Protein AF-A0A127FAG6-F1 (afdb_monomer_lite)

Foldseek 3Di:
DPCLCVQLVVLVVVLVVCVVVVVLVCNVVSLVSSVVSLVVSVVVDDPVCVVVSVVVVVVSVVVVVVSVVVPPPDDPDDDDD

Radius of gyration: 15.41 Å; chains: 1; bounding box: 32×18×54 Å

Secondary 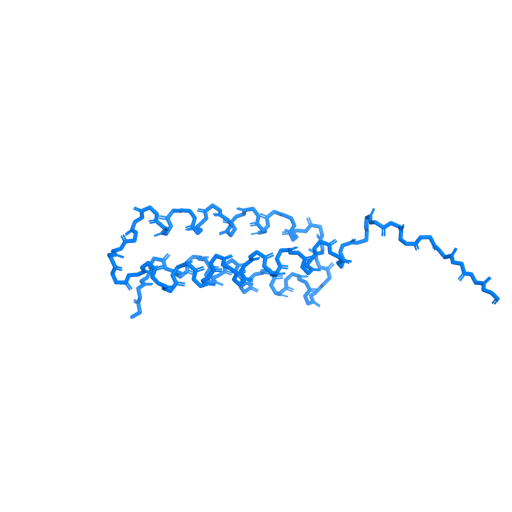structure (DSSP, 8-state):
--GGGHHHHHHHHHHHHHHHTT-TTTHHHHHHHHHHHHHHHHHT--GGGHHHHHHHHHHHHHHHHHHHHHSTTS-------

Organism: Steroidobacter denitrificans (NCBI:txid465721)

Structure (mmCIF, N/CA/C/O backbone):
data_AF-A0A127FAG6-F1
#
_entry.id   AF-A0A127FAG6-F1
#
loop_
_atom_site.group_PDB
_atom_site.id
_atom_site.type_symbol
_atom_site.label_atom_id
_atom_site.label_alt_id
_atom_site.label_comp_id
_atom_site.label_asym_id
_atom_site.label_entity_id
_atom_site.label_seq_id
_atom_site.pdbx_PDB_ins_code
_atom_site.Cartn_x
_atom_site.Cartn_y
_atom_site.Cartn_z
_atom_site.occupancy
_atom_site.B_iso_or_equiv
_atom_site.auth_seq_id
_atom_site.auth_comp_id
_atom_site.auth_asym_id
_atom_site.auth_at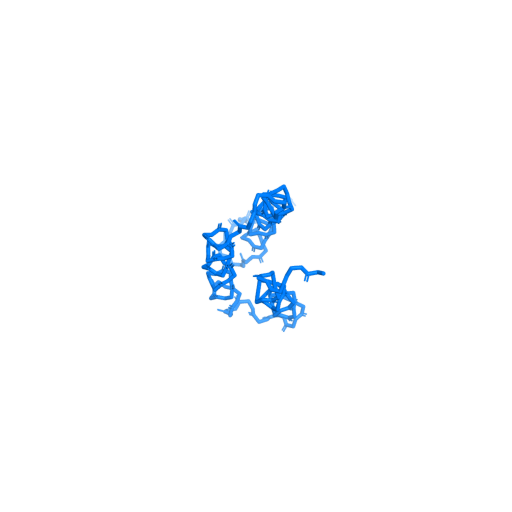om_id
_atom_site.pdbx_PDB_model_num
ATOM 1 N N . MET A 1 1 ? -1.105 8.159 16.401 1.00 49.28 1 MET A N 1
ATOM 2 C CA . MET A 1 1 ? -1.016 7.539 15.062 1.00 49.28 1 MET A CA 1
ATOM 3 C C . MET A 1 1 ? -1.602 6.147 15.182 1.00 49.28 1 MET A C 1
ATOM 5 O O . MET A 1 1 ? -1.263 5.463 16.138 1.00 49.28 1 MET A O 1
ATOM 9 N N . SER A 1 2 ? -2.563 5.795 14.330 1.00 57.72 2 SER A N 1
ATOM 10 C CA . SER A 1 2 ? -3.259 4.505 14.402 1.00 57.72 2 SER A CA 1
ATOM 11 C C . SER A 1 2 ? -2.309 3.404 13.920 1.00 57.72 2 SER A C 1
ATOM 13 O O . SER A 1 2 ? -1.920 3.419 12.755 1.00 57.72 2 SER A O 1
ATOM 15 N N . SER A 1 3 ? -1.895 2.482 14.802 1.00 77.06 3 SER A N 1
ATOM 16 C CA . SER A 1 3 ? -0.866 1.468 14.479 1.00 77.06 3 SER A CA 1
ATOM 17 C C . SER A 1 3 ? -1.325 0.438 13.438 1.00 77.06 3 SER A C 1
ATOM 19 O O . SER A 1 3 ? -0.535 -0.371 12.961 1.00 77.06 3 SER A O 1
ATOM 21 N N . ILE A 1 4 ? -2.608 0.463 13.062 1.00 82.19 4 ILE A N 1
ATOM 22 C CA . ILE A 1 4 ? -3.184 -0.394 12.017 1.00 82.19 4 ILE A CA 1
ATOM 23 C C . ILE A 1 4 ? -2.629 -0.062 10.623 1.00 82.19 4 ILE A C 1
ATOM 25 O O . ILE A 1 4 ? -2.700 -0.886 9.716 1.00 82.19 4 ILE A O 1
ATOM 29 N N . ALA A 1 5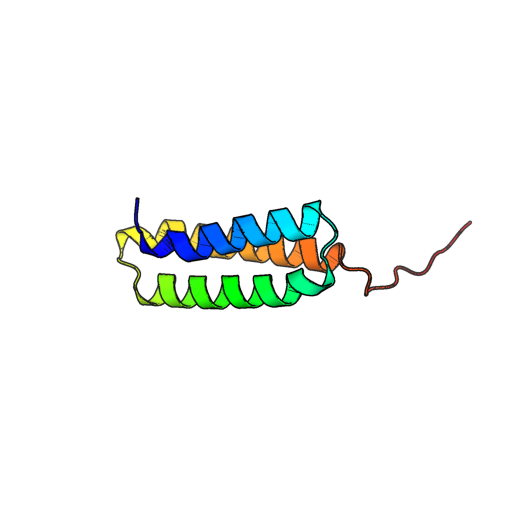 ? -2.078 1.145 10.448 1.00 80.81 5 ALA A N 1
ATOM 30 C CA . ALA A 1 5 ? -1.502 1.622 9.193 1.00 80.81 5 ALA A CA 1
ATOM 31 C C . ALA A 1 5 ? -0.047 1.181 8.987 1.00 80.81 5 ALA A C 1
ATOM 33 O O . ALA A 1 5 ? 0.429 1.150 7.849 1.00 80.81 5 ALA A O 1
ATOM 34 N N . ASP A 1 6 ? 0.663 0.863 10.074 1.00 88.12 6 ASP A N 1
ATOM 35 C CA . ASP A 1 6 ? 2.111 0.638 10.066 1.00 88.12 6 ASP A CA 1
ATOM 36 C C . ASP A 1 6 ? 2.532 -0.462 9.076 1.00 88.12 6 ASP A C 1
ATOM 38 O O . ASP A 1 6 ? 3.478 -0.241 8.311 1.00 88.12 6 ASP A O 1
ATOM 42 N N . PRO A 1 7 ? 1.815 -1.603 8.972 1.00 90.31 7 PRO A N 1
ATOM 43 C CA . PRO A 1 7 ? 2.139 -2.621 7.976 1.00 90.31 7 PRO A CA 1
ATOM 44 C C . PRO A 1 7 ? 1.980 -2.121 6.531 1.00 90.31 7 PRO A C 1
ATOM 46 O O . PRO A 1 7 ? 2.809 -2.424 5.671 1.00 90.31 7 PRO A O 1
ATOM 49 N N . VAL A 1 8 ? 0.944 -1.319 6.254 1.00 90.44 8 VAL A N 1
ATOM 50 C CA . VAL A 1 8 ? 0.688 -0.759 4.914 1.00 90.44 8 VAL A CA 1
ATOM 51 C C . VAL A 1 8 ? 1.783 0.238 4.530 1.00 90.44 8 VAL A C 1
ATOM 53 O O . VAL A 1 8 ? 2.255 0.254 3.387 1.00 90.44 8 VAL A O 1
ATOM 56 N N . LEU A 1 9 ? 2.231 1.044 5.496 1.00 88.75 9 LEU A N 1
ATOM 57 C CA . LEU A 1 9 ? 3.321 1.992 5.302 1.00 88.75 9 LEU A CA 1
ATOM 58 C C . LEU A 1 9 ? 4.648 1.265 5.046 1.00 88.75 9 LEU A C 1
ATOM 60 O O . LEU A 1 9 ? 5.354 1.603 4.097 1.00 88.75 9 LEU A O 1
ATOM 64 N N . ALA A 1 10 ? 4.952 0.216 5.815 1.00 92.94 10 ALA A N 1
ATOM 65 C CA . ALA A 1 10 ? 6.144 -0.606 5.614 1.00 92.94 10 ALA A CA 1
ATOM 66 C C . ALA A 1 10 ? 6.176 -1.245 4.213 1.00 92.94 10 ALA A C 1
ATOM 68 O O . ALA A 1 10 ? 7.202 -1.191 3.529 1.00 92.94 10 ALA A O 1
ATOM 69 N N . ALA A 1 11 ? 5.045 -1.784 3.744 1.00 92.69 11 ALA A N 1
ATOM 70 C CA . ALA A 1 11 ? 4.923 -2.330 2.392 1.00 92.69 11 ALA A CA 1
ATOM 71 C C . ALA A 1 11 ? 5.094 -1.249 1.306 1.00 92.69 11 ALA A C 1
ATOM 73 O O . ALA A 1 11 ? 5.709 -1.501 0.270 1.00 92.69 11 ALA A O 1
ATOM 74 N N . THR A 1 12 ? 4.619 -0.025 1.555 1.00 90.56 12 THR A N 1
ATOM 75 C CA . THR A 1 12 ? 4.829 1.119 0.651 1.00 90.56 12 THR A CA 1
ATOM 76 C C . THR A 1 12 ? 6.305 1.509 0.568 1.00 90.56 12 THR A C 1
ATOM 78 O O . THR A 1 12 ? 6.836 1.643 -0.533 1.00 90.56 12 THR A O 1
ATOM 81 N N . CYS A 1 13 ? 7.000 1.612 1.704 1.00 90.31 13 CYS A N 1
ATOM 82 C CA . CYS A 1 13 ? 8.441 1.877 1.740 1.00 90.31 13 CYS A CA 1
ATOM 83 C C . CYS A 1 13 ? 9.237 0.789 1.002 1.00 90.31 13 CYS A C 1
ATOM 85 O O . CYS A 1 13 ? 10.131 1.102 0.215 1.00 90.31 13 CYS A O 1
ATOM 87 N N . LYS A 1 14 ? 8.878 -0.486 1.203 1.00 93.75 14 LYS A N 1
ATOM 88 C CA . LYS A 1 14 ? 9.481 -1.628 0.499 1.00 93.75 14 LYS A CA 1
ATOM 89 C C . LYS A 1 14 ? 9.291 -1.520 -1.015 1.00 93.75 14 LYS A C 1
ATOM 91 O O . LYS A 1 14 ? 10.250 -1.720 -1.753 1.00 93.75 14 LYS A O 1
ATOM 96 N N . LEU A 1 15 ? 8.093 -1.159 -1.475 1.00 90.81 15 LEU A N 1
ATOM 97 C CA . LEU A 1 15 ? 7.798 -0.989 -2.898 1.00 90.81 15 LEU A CA 1
ATOM 98 C C . LEU A 1 15 ? 8.626 0.136 -3.531 1.00 90.81 15 LEU A C 1
ATOM 100 O O . LEU A 1 15 ? 9.220 -0.064 -4.589 1.00 90.81 15 LEU A O 1
ATOM 104 N N . VAL A 1 16 ? 8.716 1.292 -2.867 1.00 89.38 16 VAL A N 1
ATOM 105 C CA . VAL A 1 16 ? 9.559 2.409 -3.327 1.00 89.38 16 VAL A CA 1
ATOM 106 C C . VAL A 1 16 ? 11.021 1.977 -3.405 1.00 89.38 16 VAL A C 1
ATOM 108 O O . VAL A 1 16 ? 11.685 2.230 -4.406 1.00 89.38 16 VAL A O 1
ATOM 111 N N . HIS A 1 17 ? 11.515 1.271 -2.387 1.00 92.62 17 HIS A N 1
ATOM 112 C CA . HIS A 1 17 ? 12.883 0.765 -2.367 1.00 92.62 17 HIS A CA 1
ATOM 113 C C . HIS A 1 17 ? 13.149 -0.226 -3.509 1.00 92.62 17 HIS A C 1
ATOM 115 O O . HIS A 1 17 ? 14.184 -0.140 -4.166 1.00 92.62 17 HIS A O 1
ATOM 121 N N . GLN A 1 18 ? 12.215 -1.139 -3.781 1.00 91.31 18 GLN A N 1
ATOM 122 C CA . GLN A 1 18 ? 12.315 -2.091 -4.889 1.00 91.31 18 GLN A CA 1
ATOM 123 C C . GLN A 1 18 ? 12.348 -1.383 -6.245 1.00 91.31 18 GLN A C 1
ATOM 125 O O . GLN A 1 18 ? 13.223 -1.686 -7.054 1.00 91.31 18 GLN A O 1
ATOM 130 N N . ALA A 1 19 ? 11.457 -0.415 -6.476 1.00 87.19 19 ALA A N 1
ATOM 131 C CA . ALA A 1 19 ? 11.437 0.373 -7.707 1.00 87.19 19 ALA A CA 1
ATOM 132 C C . ALA A 1 19 ? 12.737 1.178 -7.891 1.00 87.19 19 ALA A C 1
ATOM 134 O O . ALA A 1 19 ? 13.335 1.146 -8.965 1.00 87.19 19 ALA A O 1
ATOM 135 N N . LEU A 1 20 ? 13.222 1.828 -6.826 1.00 89.25 20 LEU A N 1
ATOM 136 C CA . LEU A 1 20 ? 14.461 2.612 -6.839 1.00 89.25 20 LEU A CA 1
ATOM 137 C C . LEU A 1 20 ? 15.693 1.762 -7.188 1.00 89.25 20 LEU A C 1
ATOM 139 O O . LEU A 1 20 ? 16.581 2.226 -7.895 1.00 89.25 20 LEU A O 1
ATOM 143 N N . HIS A 1 21 ? 15.737 0.515 -6.717 1.00 92.81 21 HIS A N 1
ATOM 144 C CA . HIS A 1 21 ? 16.849 -0.410 -6.958 1.00 92.81 21 HIS A CA 1
ATOM 145 C C . HIS A 1 21 ? 16.630 -1.322 -8.176 1.00 92.81 21 HIS A C 1
ATOM 147 O O . HIS A 1 21 ? 17.388 -2.271 -8.373 1.00 92.81 21 HIS A O 1
ATOM 153 N N . GLY A 1 22 ? 15.594 -1.074 -8.985 1.00 89.88 22 GLY A N 1
ATOM 154 C CA . GLY A 1 22 ? 15.307 -1.847 -10.195 1.00 89.88 22 GLY A CA 1
ATOM 155 C C . GLY A 1 22 ? 14.853 -3.291 -9.950 1.00 89.88 22 GLY A C 1
ATOM 156 O O . GLY A 1 22 ? 14.919 -4.112 -10.862 1.00 89.88 22 GLY A O 1
ATOM 157 N N . GLN A 1 23 ? 14.376 -3.619 -8.746 1.00 92.69 23 GLN A N 1
ATOM 158 C CA . GLN A 1 23 ? 13.877 -4.946 -8.359 1.00 92.69 23 GLN A CA 1
ATOM 159 C C . GLN A 1 23 ? 12.442 -5.182 -8.866 1.00 92.69 23 GLN A C 1
ATOM 161 O O . GLN A 1 23 ? 11.560 -5.608 -8.117 1.00 92.69 23 GLN A O 1
ATOM 166 N N . TRP A 1 24 ? 12.190 -4.878 -10.141 1.00 87.94 24 TRP A N 1
ATOM 167 C CA . TRP A 1 24 ? 10.857 -4.874 -10.753 1.00 87.94 24 TRP A CA 1
ATOM 168 C C . TRP A 1 24 ? 10.145 -6.230 -10.690 1.00 87.94 24 TRP A C 1
ATOM 170 O O . TRP A 1 24 ? 8.923 -6.274 -10.622 1.00 87.94 24 TRP A O 1
ATOM 180 N N . GLN A 1 25 ? 10.890 -7.333 -10.635 1.00 89.88 25 GLN A N 1
ATOM 181 C CA . GLN A 1 25 ? 10.355 -8.686 -10.472 1.00 89.88 25 GLN A CA 1
ATOM 182 C C . GLN A 1 25 ? 9.658 -8.913 -9.119 1.00 89.88 25 GLN A C 1
ATOM 184 O O . GLN A 1 25 ? 8.735 -9.720 -9.030 1.00 89.88 25 GLN A O 1
ATOM 189 N N . GLU A 1 26 ? 10.059 -8.187 -8.072 1.00 90.88 26 GLU A N 1
ATOM 190 C CA . GLU A 1 26 ? 9.479 -8.316 -6.728 1.00 90.88 26 GLU A CA 1
ATOM 191 C C . GLU A 1 26 ? 8.291 -7.367 -6.510 1.00 90.88 26 GLU A C 1
ATOM 193 O O . GLU A 1 26 ? 7.462 -7.591 -5.624 1.00 90.88 26 GLU A O 1
ATOM 198 N N . VAL A 1 27 ? 8.178 -6.323 -7.338 1.00 89.56 27 VAL A N 1
ATOM 199 C CA . VAL A 1 27 ? 7.160 -5.273 -7.211 1.00 89.56 27 VAL A CA 1
ATOM 200 C C . VAL A 1 27 ? 5.724 -5.822 -7.285 1.00 89.56 27 VAL A C 1
ATOM 202 O O . VAL A 1 27 ? 4.934 -5.463 -6.410 1.00 89.56 27 VAL A O 1
ATOM 205 N N . PRO A 1 28 ? 5.352 -6.735 -8.212 1.00 89.56 28 PRO A N 1
ATOM 206 C CA . PRO A 1 28 ? 4.008 -7.319 -8.241 1.00 89.56 28 PRO A CA 1
ATOM 207 C C . PRO A 1 28 ? 3.619 -8.038 -6.945 1.00 89.56 28 PRO A C 1
ATOM 209 O O . PRO A 1 28 ? 2.468 -7.959 -6.514 1.00 89.56 28 PRO A O 1
ATOM 212 N N . ARG A 1 29 ? 4.577 -8.711 -6.292 1.00 91.88 29 ARG A N 1
ATOM 213 C CA . ARG A 1 29 ? 4.332 -9.395 -5.016 1.00 91.88 29 ARG A CA 1
ATOM 214 C C . ARG A 1 29 ? 4.064 -8.383 -3.908 1.00 91.88 29 ARG A C 1
ATOM 216 O O . ARG A 1 29 ? 3.054 -8.493 -3.219 1.00 91.88 29 ARG A O 1
ATOM 223 N N . THR A 1 30 ? 4.919 -7.370 -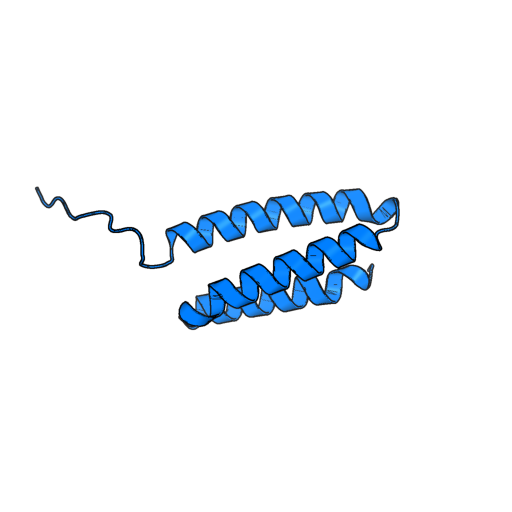3.779 1.00 92.94 30 THR A N 1
ATOM 224 C CA . THR A 1 30 ? 4.765 -6.326 -2.755 1.00 92.94 30 THR A CA 1
ATOM 225 C C . THR A 1 30 ? 3.490 -5.502 -2.959 1.00 92.94 30 THR A C 1
ATOM 227 O O . THR A 1 30 ? 2.847 -5.120 -1.983 1.00 92.94 30 THR A O 1
ATOM 230 N N . LEU A 1 31 ? 3.068 -5.264 -4.207 1.00 90.94 31 LEU A N 1
ATOM 231 C CA . LEU A 1 31 ? 1.778 -4.637 -4.519 1.00 90.94 31 LEU A CA 1
ATOM 232 C C . LEU A 1 31 ? 0.602 -5.440 -3.952 1.00 90.94 31 LEU A C 1
ATOM 234 O O . LEU A 1 31 ? -0.288 -4.876 -3.312 1.00 90.94 31 LEU A O 1
ATOM 238 N N . GLN A 1 32 ? 0.615 -6.759 -4.153 1.00 91.44 32 GLN A N 1
ATOM 239 C CA . GLN A 1 32 ? -0.422 -7.640 -3.629 1.00 91.44 32 GLN A CA 1
ATOM 240 C C . GLN A 1 32 ? -0.394 -7.700 -2.093 1.00 91.44 32 GLN A C 1
ATOM 242 O O . GLN A 1 32 ? -1.451 -7.588 -1.475 1.00 91.44 32 GLN A O 1
ATOM 247 N N . GLU A 1 33 ? 0.791 -7.802 -1.478 1.00 94.00 33 GLU A N 1
ATOM 248 C CA . GLU A 1 33 ? 0.968 -7.728 -0.015 1.00 94.00 33 GLU A CA 1
ATOM 249 C C . GLU A 1 33 ? 0.353 -6.436 0.546 1.00 94.00 33 GLU A C 1
ATOM 251 O O . GLU A 1 33 ? -0.472 -6.473 1.458 1.00 94.00 33 GLU A O 1
ATOM 256 N N . ARG A 1 34 ? 0.687 -5.287 -0.054 1.00 93.62 34 ARG A N 1
ATOM 257 C CA . ARG A 1 34 ? 0.184 -3.971 0.357 1.00 93.62 34 ARG A CA 1
ATOM 258 C C . ARG A 1 34 ? -1.345 -3.889 0.282 1.00 93.62 34 ARG A C 1
ATOM 260 O O . ARG A 1 34 ? -1.968 -3.302 1.165 1.00 93.62 34 ARG A O 1
ATOM 267 N N . ARG A 1 35 ? -1.959 -4.485 -0.747 1.00 91.62 35 ARG A N 1
ATOM 268 C CA . ARG A 1 35 ? -3.421 -4.509 -0.927 1.00 91.62 35 ARG A CA 1
ATOM 269 C C . ARG A 1 35 ? -4.129 -5.324 0.156 1.00 91.62 35 ARG A C 1
ATOM 271 O O . ARG A 1 35 ? -5.149 -4.868 0.667 1.00 91.62 35 ARG A O 1
ATOM 278 N N . VAL A 1 36 ? -3.580 -6.484 0.516 1.00 93.31 36 VAL A N 1
ATOM 279 C CA . VAL A 1 36 ? -4.110 -7.334 1.598 1.00 93.31 36 VAL A CA 1
ATOM 280 C C . VAL A 1 36 ? -4.036 -6.595 2.933 1.00 93.31 36 VAL A C 1
ATOM 282 O O . VAL A 1 36 ? -5.047 -6.455 3.612 1.00 93.31 36 VAL A O 1
ATOM 285 N N . LEU A 1 37 ? -2.880 -6.005 3.250 1.00 93.50 37 LEU A N 1
ATOM 286 C CA . LEU A 1 37 ? -2.697 -5.244 4.489 1.00 93.50 37 LEU A CA 1
ATOM 287 C C . LEU A 1 37 ? -3.673 -4.064 4.598 1.00 93.50 37 LEU A C 1
ATOM 289 O O . LEU A 1 37 ? -4.180 -3.775 5.678 1.00 93.50 37 LEU A O 1
ATOM 293 N N . LEU A 1 38 ? -3.971 -3.390 3.484 1.00 91.38 38 LEU A N 1
ATOM 294 C CA . LEU A 1 38 ? -4.945 -2.300 3.469 1.00 91.38 38 LEU A CA 1
ATOM 295 C C . LEU A 1 38 ? -6.386 -2.789 3.669 1.00 91.38 38 LEU A C 1
ATOM 297 O O . LEU A 1 38 ? -7.180 -2.100 4.316 1.00 91.38 38 LEU A O 1
ATOM 301 N N . GLN A 1 39 ? -6.738 -3.958 3.128 1.00 91.38 39 GLN A N 1
ATOM 302 C CA . GLN A 1 39 ? -8.029 -4.591 3.405 1.00 91.38 39 GLN A CA 1
ATOM 303 C C . GLN A 1 39 ? -8.152 -4.953 4.887 1.00 91.38 39 GLN A C 1
ATOM 305 O O . GLN A 1 39 ? -9.160 -4.603 5.501 1.00 91.38 39 GLN A O 1
ATOM 310 N N . ASP A 1 40 ? -7.114 -5.543 5.476 1.00 91.75 40 ASP A N 1
ATOM 311 C CA . ASP A 1 40 ? -7.091 -5.909 6.895 1.00 91.75 40 ASP A CA 1
ATOM 312 C C . ASP A 1 40 ? -7.172 -4.677 7.806 1.00 91.75 40 ASP A C 1
ATOM 314 O O . ASP A 1 40 ? -7.929 -4.671 8.780 1.00 91.75 40 ASP A O 1
ATOM 318 N N . ALA A 1 41 ? -6.449 -3.606 7.464 1.00 90.75 41 ALA A N 1
ATOM 319 C CA . ALA A 1 41 ? -6.518 -2.329 8.171 1.00 90.75 41 ALA A CA 1
ATOM 320 C C . ALA A 1 41 ? -7.912 -1.695 8.054 1.00 90.75 41 ALA A C 1
ATOM 322 O O . ALA A 1 41 ? -8.434 -1.161 9.027 1.00 90.75 41 ALA A O 1
ATOM 323 N N . THR A 1 42 ? -8.551 -1.801 6.883 1.00 90.00 42 THR A N 1
ATOM 324 C CA . THR A 1 42 ? -9.924 -1.318 6.670 1.00 90.00 42 THR A CA 1
ATOM 325 C C . THR A 1 42 ? -10.940 -2.113 7.487 1.00 90.00 42 THR A C 1
ATOM 327 O O . THR A 1 42 ? -11.868 -1.525 8.037 1.00 90.00 42 THR A O 1
ATOM 330 N N . ALA A 1 43 ? -10.774 -3.433 7.588 1.00 90.25 43 ALA A N 1
ATOM 331 C CA . ALA A 1 43 ? -11.667 -4.294 8.360 1.00 90.25 43 ALA A CA 1
ATOM 332 C C . ALA A 1 43 ? -11.602 -4.001 9.869 1.00 90.25 43 ALA A C 1
ATOM 334 O O . ALA A 1 43 ? -12.609 -4.113 10.564 1.00 90.25 43 ALA A O 1
ATOM 335 N N . GLN A 1 44 ? -10.431 -3.593 10.360 1.00 88.94 44 GLN A N 1
ATOM 336 C CA . GLN A 1 44 ? -10.180 -3.261 11.768 1.00 88.94 44 GLN A CA 1
ATOM 337 C C . GLN A 1 44 ? -10.344 -1.762 12.075 1.00 88.94 44 GLN A C 1
ATOM 339 O O . GLN A 1 44 ? -10.142 -1.336 13.212 1.00 88.94 44 GLN A O 1
ATOM 344 N N . ALA A 1 45 ? -10.698 -0.955 11.073 1.00 88.31 45 ALA A N 1
ATOM 345 C CA . ALA A 1 45 ? -10.733 0.495 11.177 1.00 88.31 45 ALA A CA 1
ATOM 346 C C . ALA A 1 45 ? -11.824 0.991 12.127 1.00 88.31 45 ALA A C 1
ATOM 348 O O . ALA A 1 45 ? -13.005 0.650 11.989 1.00 88.31 45 ALA A O 1
ATOM 349 N N . LEU A 1 46 ? -11.450 1.904 13.022 1.00 90.00 46 LEU A N 1
ATOM 350 C CA . LEU A 1 46 ? -12.423 2.680 13.777 1.00 90.00 46 LEU A CA 1
ATOM 351 C C . LEU A 1 46 ? -13.036 3.776 12.882 1.00 90.00 46 LEU A C 1
ATOM 353 O O . LEU A 1 46 ? -12.465 4.131 11.848 1.00 90.00 46 LEU A O 1
ATOM 357 N N . PRO A 1 47 ? -14.201 4.351 13.235 1.00 89.19 47 PRO A N 1
ATOM 358 C CA . PRO A 1 47 ? -14.842 5.381 12.415 1.00 89.19 47 PRO A CA 1
ATOM 359 C C . PRO A 1 47 ? -13.933 6.576 12.097 1.00 89.19 47 PRO A C 1
ATOM 361 O O . PRO A 1 47 ? -13.947 7.064 10.968 1.00 89.19 47 PRO A O 1
ATOM 364 N N . GLN A 1 48 ? -13.097 6.997 13.051 1.00 88.00 48 GLN A N 1
ATOM 365 C CA . GLN A 1 48 ? -12.119 8.071 12.859 1.00 88.00 48 GLN A CA 1
ATOM 366 C C . GLN A 1 48 ? -11.013 7.726 11.852 1.00 88.00 48 GLN A C 1
ATOM 368 O O . GLN A 1 48 ? -10.376 8.629 11.313 1.00 88.00 48 GLN A O 1
ATOM 373 N N . ASP A 1 49 ? -10.791 6.438 11.579 1.00 86.62 49 ASP A N 1
ATOM 374 C CA . ASP A 1 49 ? -9.744 5.976 10.676 1.00 86.62 49 ASP A CA 1
ATOM 375 C C . ASP A 1 49 ? -10.189 5.935 9.204 1.00 86.62 49 ASP A C 1
ATOM 377 O O . ASP A 1 49 ? -9.373 5.893 8.285 1.00 86.62 49 ASP A O 1
ATOM 381 N N . ARG A 1 50 ? -11.499 5.970 8.942 1.00 86.44 50 ARG A N 1
ATOM 382 C CA . ARG A 1 50 ? -12.045 5.724 7.598 1.00 86.44 50 ARG A CA 1
ATOM 383 C C . ARG A 1 50 ? -11.603 6.753 6.565 1.00 86.44 50 ARG A C 1
ATOM 385 O O . ARG A 1 50 ? -11.174 6.372 5.483 1.00 86.44 50 ARG A O 1
ATOM 392 N N . ALA A 1 51 ? -11.657 8.038 6.912 1.00 88.44 51 ALA A N 1
ATOM 393 C CA . ALA A 1 51 ? -11.320 9.108 5.975 1.00 88.44 51 ALA A CA 1
ATOM 394 C C . ALA A 1 51 ? -9.859 9.023 5.501 1.00 88.44 51 ALA A C 1
ATOM 396 O O . ALA A 1 51 ? -9.581 9.198 4.316 1.00 88.44 51 ALA A O 1
ATOM 397 N N . TRP A 1 52 ? -8.925 8.710 6.407 1.00 85.56 52 TRP A N 1
ATOM 398 C CA . TRP A 1 52 ? -7.520 8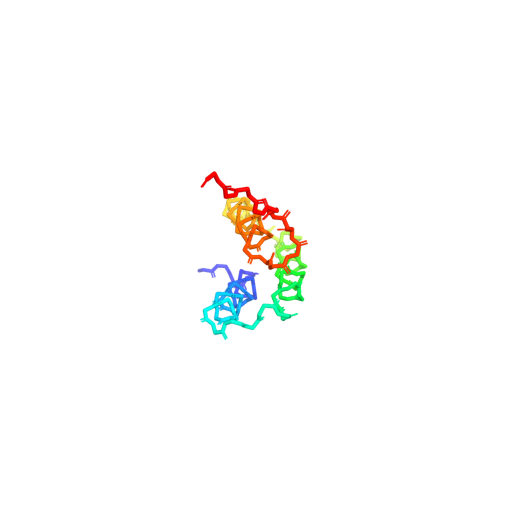.561 6.028 1.00 85.56 52 TRP A CA 1
ATOM 399 C C . TRP A 1 52 ? -7.269 7.251 5.269 1.00 85.56 52 TRP A C 1
ATOM 401 O O . TRP A 1 52 ? -6.481 7.247 4.325 1.00 85.56 52 TRP A O 1
ATOM 411 N N . LEU A 1 53 ? -7.958 6.158 5.620 1.00 88.56 53 LEU A N 1
ATOM 412 C CA . LEU A 1 53 ? -7.858 4.883 4.903 1.00 88.56 53 LEU A CA 1
ATOM 413 C C . LEU A 1 53 ? -8.381 4.978 3.472 1.00 88.56 53 LEU A C 1
ATOM 415 O O . LEU A 1 53 ? -7.791 4.389 2.569 1.00 88.56 53 LEU A O 1
ATOM 419 N N . ASP A 1 54 ? -9.461 5.720 3.246 1.00 89.69 54 ASP A N 1
ATOM 420 C CA . ASP A 1 54 ? -10.002 5.928 1.904 1.00 89.69 54 ASP A CA 1
ATOM 421 C C . ASP A 1 54 ? -9.066 6.797 1.053 1.00 89.69 54 ASP A C 1
ATOM 423 O O . ASP A 1 54 ? -8.804 6.461 -0.104 1.00 89.69 54 ASP A O 1
ATOM 427 N N . ALA A 1 55 ? -8.454 7.833 1.639 1.00 89.38 55 ALA A N 1
ATOM 428 C CA . ALA A 1 55 ? -7.393 8.590 0.975 1.00 89.38 55 ALA A CA 1
ATOM 429 C C . ALA A 1 55 ? -6.176 7.706 0.639 1.00 89.38 55 ALA A C 1
ATOM 431 O O . ALA A 1 55 ? -5.619 7.801 -0.456 1.00 89.38 55 ALA A O 1
ATOM 432 N N . LEU A 1 56 ? -5.790 6.800 1.544 1.00 88.06 56 LEU A N 1
ATOM 433 C CA . LEU A 1 56 ? -4.688 5.869 1.307 1.00 88.06 56 LEU A CA 1
ATOM 434 C C . LEU A 1 56 ? -5.011 4.860 0.195 1.00 88.06 56 LEU A C 1
ATOM 436 O O . LEU A 1 56 ? -4.152 4.595 -0.645 1.00 88.06 56 LEU A O 1
ATOM 440 N N . LYS A 1 57 ? -6.243 4.336 0.136 1.00 89.75 57 LYS A N 1
ATOM 441 C CA . LYS A 1 57 ? -6.705 3.482 -0.976 1.00 89.75 57 LYS A CA 1
ATOM 442 C C . LYS A 1 57 ? -6.571 4.192 -2.315 1.00 89.75 57 LYS A C 1
ATOM 444 O O . LYS A 1 57 ? -6.051 3.595 -3.256 1.00 89.75 57 LYS A O 1
ATOM 449 N N . GLN A 1 58 ? -7.005 5.448 -2.387 1.00 89.19 58 GLN A N 1
ATOM 450 C CA . GLN A 1 58 ? -6.931 6.240 -3.611 1.00 89.19 58 GLN A CA 1
ATOM 451 C C . GLN A 1 58 ? -5.475 6.453 -4.051 1.00 89.19 58 GLN A C 1
ATOM 453 O O . GLN A 1 58 ? -5.115 6.111 -5.177 1.00 89.19 58 GLN A O 1
ATOM 458 N N . ALA A 1 59 ? -4.614 6.915 -3.139 1.00 86.81 59 ALA A N 1
ATOM 459 C CA . ALA A 1 59 ? -3.195 7.128 -3.423 1.00 86.81 59 ALA A CA 1
ATOM 460 C C . ALA A 1 59 ? -2.484 5.833 -3.863 1.00 86.81 59 ALA A C 1
ATOM 462 O O . ALA A 1 59 ? -1.624 5.843 -4.747 1.00 86.81 59 ALA A O 1
ATOM 463 N N . MET A 1 60 ? -2.852 4.693 -3.273 1.00 87.12 60 MET A N 1
ATOM 464 C CA . MET A 1 60 ? -2.315 3.397 -3.679 1.00 87.12 60 MET A CA 1
ATOM 465 C C . MET A 1 60 ? -2.793 2.973 -5.068 1.00 87.12 60 MET A C 1
ATOM 467 O O . MET A 1 60 ? -1.975 2.479 -5.835 1.00 87.12 60 MET A O 1
ATOM 471 N N . ALA A 1 61 ? -4.061 3.193 -5.423 1.00 87.81 61 ALA A N 1
ATOM 472 C CA . ALA A 1 61 ? -4.565 2.888 -6.763 1.00 87.81 61 ALA A CA 1
ATOM 473 C C . ALA A 1 61 ? -3.827 3.691 -7.851 1.00 87.81 61 ALA A C 1
ATOM 475 O O . ALA A 1 61 ? -3.464 3.144 -8.892 1.00 87.81 61 ALA A O 1
ATOM 476 N N . GLU A 1 62 ? -3.540 4.966 -7.585 1.00 85.75 62 GLU A N 1
ATOM 477 C CA . GLU A 1 62 ? -2.747 5.818 -8.479 1.00 85.75 62 GLU A CA 1
ATOM 478 C C . GLU A 1 62 ? -1.298 5.319 -8.607 1.00 85.75 62 GLU A C 1
ATOM 480 O O . GLU A 1 62 ? -0.763 5.214 -9.712 1.00 85.75 62 GLU A O 1
ATOM 485 N N . SER A 1 63 ? -0.678 4.931 -7.487 1.00 80.81 63 SER A N 1
ATOM 486 C CA . SER A 1 63 ? 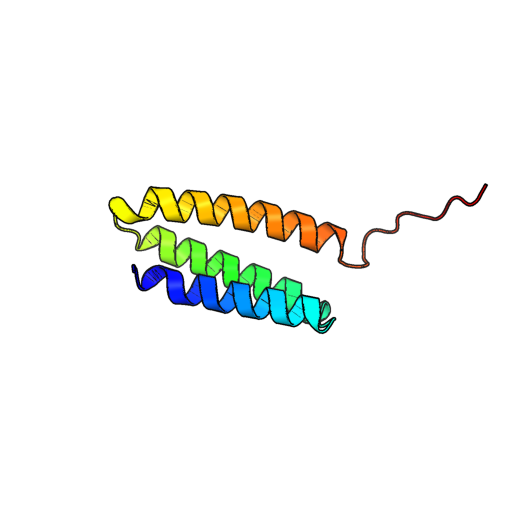0.665 4.338 -7.468 1.00 80.81 63 SER A CA 1
ATOM 487 C C . SER A 1 63 ? 0.728 3.005 -8.226 1.00 80.81 63 SER A C 1
ATOM 489 O O . SER A 1 63 ? 1.667 2.797 -8.995 1.00 80.81 63 SER A O 1
ATOM 491 N N . ASP A 1 64 ? -0.261 2.123 -8.054 1.00 83.69 64 ASP A N 1
ATOM 492 C CA . ASP A 1 64 ? -0.371 0.847 -8.772 1.00 83.69 64 ASP A CA 1
ATOM 493 C C . ASP A 1 64 ? -0.437 1.089 -10.292 1.00 83.69 64 ASP A C 1
ATOM 495 O O . ASP A 1 64 ? 0.272 0.437 -11.063 1.00 83.69 64 ASP A O 1
ATOM 499 N N . ALA A 1 65 ? -1.246 2.062 -10.728 1.00 85.38 65 ALA A N 1
ATOM 500 C CA . ALA A 1 65 ? -1.388 2.422 -12.137 1.00 85.38 65 ALA A CA 1
ATOM 501 C C . ALA A 1 65 ? -0.096 3.009 -12.731 1.00 85.38 65 ALA A C 1
ATOM 503 O O . ALA A 1 65 ? 0.247 2.717 -13.879 1.00 85.38 65 ALA A O 1
ATOM 504 N N . ALA A 1 66 ? 0.647 3.815 -11.969 1.00 82.12 66 ALA A N 1
ATOM 505 C CA . ALA A 1 66 ? 1.945 4.334 -12.398 1.00 82.12 66 ALA A CA 1
ATOM 506 C C . ALA A 1 66 ? 2.987 3.210 -12.545 1.00 82.12 66 ALA A C 1
ATOM 508 O O . ALA A 1 66 ? 3.679 3.130 -13.558 1.00 82.12 66 ALA A O 1
ATOM 509 N N . VAL A 1 67 ? 3.055 2.289 -11.579 1.00 78.81 67 VAL A N 1
ATOM 510 C CA . VAL A 1 67 ? 3.972 1.138 -11.621 1.00 78.81 67 VAL A CA 1
ATOM 511 C C . VAL A 1 67 ? 3.655 0.201 -12.791 1.00 78.81 67 VAL A C 1
ATOM 513 O O . VAL A 1 67 ? 4.575 -0.296 -13.446 1.00 78.81 67 VAL A O 1
ATOM 516 N N . ALA A 1 68 ? 2.373 -0.011 -13.097 1.00 79.12 68 ALA A N 1
ATOM 517 C CA . ALA A 1 68 ? 1.952 -0.808 -14.247 1.00 79.12 68 ALA A CA 1
ATOM 518 C C . ALA A 1 68 ? 2.436 -0.216 -15.584 1.00 79.12 68 ALA A C 1
ATOM 520 O O . ALA A 1 68 ? 2.788 -0.970 -16.488 1.00 79.12 68 ALA A O 1
ATOM 521 N N . GLN A 1 69 ? 2.514 1.114 -15.695 1.00 79.44 69 GLN A N 1
ATOM 522 C CA . GLN A 1 69 ? 3.048 1.799 -16.881 1.00 79.44 69 GLN A CA 1
ATOM 523 C C . GLN A 1 69 ? 4.579 1.709 -16.988 1.00 79.44 69 GLN A C 1
ATOM 525 O O . GLN A 1 69 ? 5.120 1.799 -18.086 1.00 79.44 69 GLN A O 1
ATOM 530 N N . MET A 1 70 ? 5.280 1.529 -15.865 1.00 72.62 70 MET A N 1
ATOM 531 C CA . MET A 1 70 ? 6.747 1.471 -15.808 1.00 72.62 70 MET A CA 1
ATOM 532 C C . MET A 1 70 ? 7.309 0.050 -15.944 1.00 72.62 70 MET A C 1
ATOM 534 O O . MET A 1 70 ? 8.478 -0.112 -16.289 1.00 72.62 70 MET A O 1
ATOM 538 N N . SER A 1 71 ? 6.505 -0.989 -15.686 1.00 59.31 71 SER A N 1
ATOM 539 C CA . SER A 1 71 ? 6.937 -2.376 -15.877 1.00 59.31 71 SER A CA 1
ATOM 540 C C . SER A 1 71 ? 7.080 -2.696 -17.372 1.00 59.31 71 SER A C 1
ATOM 542 O O . SER A 1 71 ? 6.106 -2.564 -18.120 1.00 59.31 71 SER A O 1
ATOM 544 N N . PRO A 1 72 ? 8.257 -3.159 -17.837 1.00 54.34 72 PRO A N 1
ATOM 545 C CA . PRO A 1 72 ? 8.500 -3.475 -19.239 1.00 54.34 72 PRO A CA 1
ATOM 546 C C . PRO A 1 72 ? 7.762 -4.766 -19.621 1.00 54.34 72 PRO A C 1
ATOM 548 O O . PRO A 1 72 ? 8.309 -5.864 -19.594 1.00 54.34 72 PRO A O 1
ATOM 551 N N . GLY A 1 73 ? 6.481 -4.618 -19.954 1.00 53.41 73 GLY A N 1
ATOM 552 C CA . GLY A 1 73 ? 5.600 -5.683 -20.440 1.00 53.41 73 GLY A CA 1
ATOM 553 C C . GLY A 1 73 ? 4.566 -5.210 -21.466 1.00 53.41 73 GLY A C 1
ATOM 554 O O . GLY A 1 73 ? 4.053 -6.027 -22.227 1.00 53.41 73 GLY A O 1
ATOM 555 N N . VAL A 1 74 ? 4.314 -3.901 -21.575 1.00 52.03 74 VAL A N 1
ATOM 556 C CA . VAL A 1 74 ? 3.536 -3.314 -22.673 1.00 52.03 74 VAL A CA 1
ATOM 557 C C . VAL A 1 74 ? 4.506 -2.678 -23.657 1.00 52.03 74 VAL A C 1
ATOM 559 O O . VAL A 1 74 ? 5.074 -1.617 -23.416 1.00 52.03 74 VAL A O 1
ATOM 562 N N . LYS A 1 75 ? 4.717 -3.365 -24.780 1.00 43.47 75 LYS A N 1
ATOM 563 C CA . LYS A 1 75 ? 5.425 -2.823 -25.936 1.00 43.47 75 LYS A CA 1
ATOM 564 C C . LYS A 1 75 ? 4.628 -1.628 -26.463 1.00 43.47 75 LYS A C 1
ATOM 566 O O . LYS A 1 75 ? 3.663 -1.822 -27.196 1.00 43.47 75 LYS A O 1
ATOM 571 N N . THR A 1 76 ? 5.048 -0.404 -26.172 1.00 47.59 76 THR A N 1
ATOM 572 C CA . THR A 1 76 ? 4.876 0.664 -27.157 1.00 47.59 76 THR A CA 1
ATOM 573 C C . THR A 1 76 ? 5.896 0.382 -28.251 1.00 47.59 76 THR A C 1
ATOM 575 O O . THR A 1 76 ? 7.091 0.649 -28.131 1.00 47.59 76 THR A O 1
ATOM 578 N N . SER A 1 77 ? 5.433 -0.311 -29.291 1.00 49.50 77 SER A N 1
ATOM 579 C CA . SER A 1 77 ? 6.196 -0.497 -30.515 1.00 49.50 77 SER A CA 1
ATOM 580 C C . SER A 1 77 ? 6.667 0.863 -31.021 1.00 49.50 77 SER A C 1
ATOM 582 O O . SER A 1 77 ? 5.881 1.794 -31.179 1.00 49.50 77 SER A O 1
ATOM 584 N N . CYS A 1 78 ? 7.970 0.933 -31.252 1.00 45.41 78 CYS A N 1
ATOM 585 C CA . CYS A 1 78 ? 8.670 1.990 -31.953 1.00 45.41 78 CYS A CA 1
ATOM 586 C C . CYS A 1 78 ? 7.944 2.354 -33.261 1.00 45.41 78 CYS A C 1
ATOM 588 O O . CYS A 1 78 ? 7.664 1.463 -34.061 1.00 45.41 78 CYS A O 1
ATOM 590 N N . THR A 1 79 ? 7.722 3.647 -33.502 1.00 47.09 79 THR A N 1
ATOM 591 C CA . THR A 1 79 ? 7.667 4.175 -34.870 1.00 47.09 79 THR A CA 1
ATOM 592 C C . THR A 1 79 ? 8.677 5.309 -34.919 1.00 47.09 79 THR A C 1
ATOM 594 O O . THR A 1 79 ? 8.561 6.289 -34.189 1.00 47.09 79 THR A O 1
ATOM 597 N N . LYS A 1 80 ? 9.747 5.074 -35.672 1.00 52.88 80 LYS A N 1
ATOM 598 C CA . LYS A 1 80 ? 10.796 6.035 -35.983 1.00 52.88 80 LYS A CA 1
ATOM 599 C C . LYS A 1 80 ? 10.414 6.609 -37.344 1.00 52.88 80 LYS A C 1
ATOM 601 O O . LYS A 1 80 ? 10.428 5.846 -38.309 1.00 52.88 80 LYS A O 1
ATOM 606 N N . ASP A 1 81 ? 10.014 7.874 -37.377 1.00 50.53 81 ASP A N 1
ATOM 607 C CA . ASP A 1 81 ? 9.969 8.660 -38.615 1.00 50.53 81 ASP A CA 1
ATOM 608 C C . ASP A 1 81 ? 11.395 9.027 -39.062 1.00 50.53 81 ASP A C 1
ATOM 610 O O . ASP A 1 81 ? 12.272 9.214 -38.176 1.00 50.53 81 ASP A O 1
#

Sequence (81 aa):
MSSIADPVLAATCKLVHQALHGQWQEVPRTLQERRVLLQDATAQALPQDRAWLDALKQAMAESDAAVAQMSPGVKTSCTKD

pLDDT: mean 82.45, std 14.44, range [43.47, 94.0]